Protein AF-A0A9E3D2W5-F1 (afdb_monomer)

Radius of gyration: 15.78 Å; Cα contacts (8 Å, |Δi|>4): 19; chains: 1; bounding box: 36×35×30 Å

Mean predicted aligned error: 6.2 Å

Structure (mmCIF, N/CA/C/O backbone):
data_AF-A0A9E3D2W5-F1
#
_entry.id   AF-A0A9E3D2W5-F1
#
loop_
_atom_site.group_PDB
_atom_site.id
_atom_site.type_symbol
_atom_site.label_atom_id
_atom_site.label_alt_id
_atom_site.label_comp_id
_atom_site.label_asym_id
_atom_site.label_entity_id
_atom_site.label_seq_id
_atom_site.pdbx_PDB_ins_code
_atom_site.Cartn_x
_atom_site.Cartn_y
_atom_site.Cartn_z
_atom_site.occupancy
_atom_site.B_iso_or_equiv
_atom_site.auth_seq_id
_atom_site.auth_comp_id
_atom_site.auth_asym_id
_atom_site.auth_atom_id
_atom_site.pdbx_PDB_model_num
ATOM 1 N N . ALA A 1 1 ? -4.608 -0.759 -12.521 1.00 82.81 1 ALA A N 1
ATOM 2 C CA . ALA A 1 1 ? -3.556 -0.049 -11.766 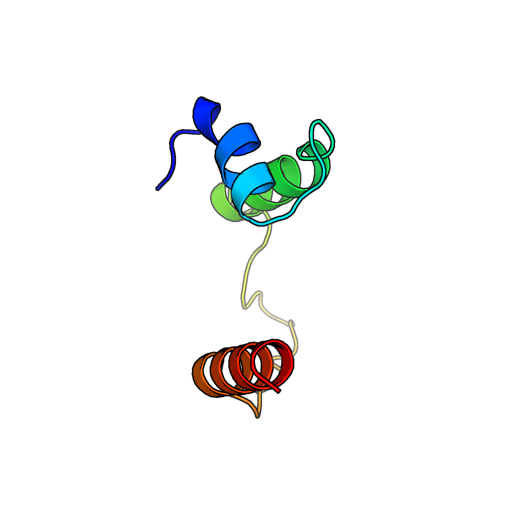1.00 82.81 1 ALA A CA 1
ATOM 3 C C . ALA A 1 1 ? -3.833 1.447 -11.854 1.00 82.81 1 ALA A C 1
ATOM 5 O O . ALA A 1 1 ? -4.306 1.879 -12.897 1.00 82.81 1 ALA A O 1
ATOM 6 N N . VAL A 1 2 ? -3.593 2.206 -10.783 1.00 89.38 2 VAL A N 1
ATOM 7 C CA . VAL A 1 2 ? -3.721 3.675 -10.795 1.00 89.38 2 VAL A CA 1
ATOM 8 C C . VAL A 1 2 ? -2.497 4.265 -11.516 1.00 89.38 2 VAL A C 1
ATOM 10 O O . VAL A 1 2 ? -1.383 3.828 -11.206 1.00 89.38 2 VAL A O 1
ATOM 13 N N . PRO A 1 3 ? -2.647 5.209 -12.465 1.00 94.88 3 PRO A N 1
ATOM 14 C CA . PRO A 1 3 ? -1.513 5.879 -13.104 1.00 94.88 3 PRO A CA 1
ATOM 15 C C . PRO A 1 3 ? -0.590 6.549 -12.081 1.00 94.88 3 PRO A C 1
ATOM 17 O O . PRO A 1 3 ? -1.064 7.172 -11.136 1.00 94.88 3 PRO A O 1
ATOM 20 N N . ARG A 1 4 ? 0.734 6.475 -12.276 1.00 93.94 4 ARG A N 1
ATOM 21 C CA . ARG A 1 4 ? 1.732 6.966 -11.302 1.00 93.94 4 ARG A CA 1
ATOM 22 C C . ARG A 1 4 ? 1.538 8.431 -10.894 1.00 93.94 4 ARG A C 1
ATOM 24 O O . ARG A 1 4 ? 1.775 8.777 -9.739 1.00 93.94 4 ARG A O 1
ATOM 31 N N . ALA A 1 5 ? 1.096 9.273 -11.828 1.00 96.75 5 ALA A N 1
ATOM 32 C CA . ALA A 1 5 ? 0.825 10.691 -11.588 1.00 96.75 5 ALA A CA 1
ATOM 33 C C . ALA A 1 5 ? -0.373 10.933 -10.649 1.00 96.75 5 ALA A C 1
ATOM 35 O O . ALA A 1 5 ? -0.449 11.974 -10.005 1.00 96.75 5 ALA A O 1
ATOM 36 N N . GLU A 1 6 ? -1.294 9.974 -10.549 1.00 97.06 6 GLU A N 1
ATOM 37 C CA . GLU A 1 6 ? -2.505 10.065 -9.725 1.00 97.06 6 GLU A CA 1
ATOM 38 C C . GLU A 1 6 ? -2.304 9.495 -8.311 1.00 97.06 6 GLU A C 1
ATOM 40 O O . GLU A 1 6 ? -3.182 9.615 -7.456 1.00 97.06 6 GLU A O 1
ATOM 45 N N . TRP A 1 7 ? -1.142 8.895 -8.038 1.00 96.44 7 TRP A N 1
ATOM 46 C CA . TRP A 1 7 ? -0.852 8.242 -6.760 1.00 96.44 7 TRP A CA 1
ATOM 47 C C . TRP A 1 7 ? -0.976 9.155 -5.540 1.00 96.44 7 TRP A C 1
ATOM 49 O O . TRP A 1 7 ? -1.617 8.719 -4.585 1.00 96.44 7 TRP A O 1
ATOM 59 N N . PRO A 1 8 ? -0.455 10.401 -5.532 1.00 97.25 8 PRO A N 1
ATOM 60 C CA . PRO A 1 8 ? -0.601 11.267 -4.365 1.00 97.25 8 PRO A CA 1
ATOM 61 C C . PRO A 1 8 ? -2.074 11.465 -3.980 1.00 97.25 8 PRO A C 1
ATOM 63 O O . PRO A 1 8 ? -2.454 11.269 -2.829 1.00 97.25 8 PRO A O 1
ATOM 66 N N . ALA A 1 9 ? -2.933 11.745 -4.964 1.00 96.88 9 ALA A N 1
ATOM 67 C CA . ALA A 1 9 ? -4.360 11.946 -4.731 1.00 96.88 9 ALA A CA 1
ATOM 68 C C . ALA A 1 9 ? -5.053 10.669 -4.228 1.00 96.88 9 ALA A C 1
ATOM 70 O O . ALA A 1 9 ? -5.877 10.730 -3.316 1.00 96.88 9 ALA A O 1
ATOM 71 N N . ALA A 1 10 ? -4.706 9.507 -4.786 1.00 96.31 10 ALA A N 1
ATOM 72 C CA . ALA A 1 10 ? -5.248 8.228 -4.335 1.00 96.31 10 ALA A CA 1
ATOM 73 C C . ALA A 1 10 ? -4.825 7.899 -2.892 1.00 96.31 10 ALA A C 1
ATOM 75 O O . ALA A 1 10 ? -5.646 7.474 -2.082 1.00 96.31 10 ALA A O 1
ATOM 76 N N . PHE A 1 11 ? -3.563 8.138 -2.536 1.00 96.25 11 PHE A N 1
ATOM 77 C CA . PHE A 1 11 ? -3.057 7.886 -1.187 1.00 96.25 11 PHE A CA 1
ATOM 78 C C . PHE A 1 11 ? -3.678 8.808 -0.137 1.00 96.25 11 PHE A C 1
ATOM 80 O O . PHE A 1 11 ? -4.000 8.350 0.961 1.00 96.25 11 PHE A O 1
ATOM 87 N N . GLU A 1 12 ? -3.926 10.069 -0.482 1.00 96.31 12 GLU A N 1
ATOM 88 C CA . GLU A 1 12 ? -4.664 10.992 0.384 1.00 96.31 12 GLU A CA 1
ATOM 89 C C . GLU A 1 12 ? -6.104 10.514 0.634 1.00 96.31 12 GLU A C 1
ATOM 91 O O . GLU A 1 12 ? -6.580 10.560 1.769 1.00 96.31 12 GLU A O 1
ATOM 96 N N . GLN A 1 13 ? -6.782 9.963 -0.381 1.00 94.31 13 GLN A N 1
ATOM 97 C CA . GLN A 1 13 ? -8.113 9.352 -0.217 1.00 94.31 13 GLN A CA 1
ATOM 98 C C . GLN A 1 13 ? -8.093 8.115 0.690 1.00 94.31 13 GLN A C 1
ATOM 100 O O . GLN A 1 13 ? -9.077 7.841 1.376 1.00 94.31 13 GLN A O 1
ATOM 105 N N . PHE A 1 14 ? -6.976 7.387 0.731 1.00 89.56 14 PHE A N 1
ATOM 106 C CA . PHE A 1 14 ? -6.774 6.261 1.647 1.00 89.56 14 PHE A CA 1
ATOM 107 C C . PHE A 1 14 ? -6.389 6.687 3.071 1.00 89.56 14 PHE A C 1
ATOM 109 O O . PHE A 1 14 ? -6.163 5.829 3.923 1.00 89.56 14 PHE A O 1
ATOM 116 N N . GLY A 1 15 ? -6.354 7.993 3.349 1.00 91.88 15 GLY A N 1
ATOM 117 C CA . GLY A 1 15 ? -6.136 8.538 4.686 1.00 91.88 15 GLY A CA 1
ATOM 118 C C . GLY A 1 15 ? -4.685 8.894 4.998 1.00 91.88 15 GLY A C 1
ATOM 119 O O . GLY A 1 15 ?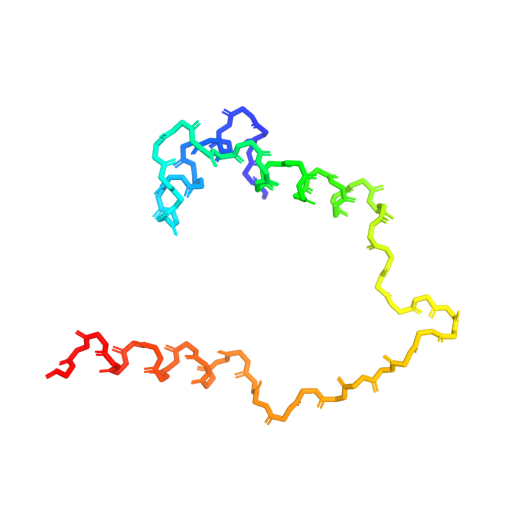 -4.384 9.229 6.144 1.00 91.88 15 GLY A O 1
ATOM 120 N N . ILE A 1 16 ? -3.782 8.861 4.013 1.00 94.75 16 ILE A N 1
ATOM 121 C CA . ILE A 1 16 ? -2.436 9.413 4.197 1.00 94.75 16 ILE A CA 1
ATOM 122 C C . ILE A 1 16 ? -2.545 10.946 4.261 1.00 94.75 16 ILE A C 1
ATOM 124 O O . ILE A 1 16 ? -3.219 11.542 3.421 1.00 94.75 16 ILE A O 1
ATOM 128 N N . PRO A 1 17 ? -1.908 11.618 5.239 1.00 95.75 17 PRO A N 1
ATOM 129 C CA . PRO A 1 17 ? -1.987 13.068 5.345 1.00 95.75 17 PRO A CA 1
ATOM 130 C C . PRO A 1 17 ? -1.540 13.783 4.067 1.00 95.75 17 PRO A C 1
ATOM 132 O O . PRO A 1 17 ? -0.556 13.399 3.430 1.00 95.75 17 PRO A O 1
ATOM 135 N N . LYS A 1 18 ? -2.243 14.872 3.735 1.00 94.44 18 LYS A N 1
ATOM 136 C CA . LYS A 1 18 ? -1.971 15.676 2.541 1.00 94.44 18 LYS A CA 1
ATOM 137 C C . LYS A 1 18 ? -0.504 16.096 2.464 1.00 94.44 18 LYS A C 1
ATOM 139 O O . LYS A 1 18 ? 0.040 16.631 3.432 1.00 94.44 18 LYS A O 1
ATOM 144 N N . GLY A 1 19 ? 0.118 15.871 1.308 1.00 94.12 19 GLY A N 1
ATOM 145 C CA . GLY A 1 19 ? 1.533 16.182 1.078 1.00 94.12 19 GLY A CA 1
ATOM 146 C C . GLY A 1 19 ? 2.533 15.255 1.784 1.00 94.12 19 GLY A C 1
ATOM 147 O O . GLY A 1 19 ? 3.728 15.534 1.750 1.00 94.12 19 GLY A O 1
ATOM 148 N N . GLN A 1 20 ? 2.080 14.159 2.406 1.00 96.12 20 GLN A N 1
ATOM 149 C CA . GLN A 1 20 ? 2.933 13.175 3.093 1.00 96.12 20 GLN A CA 1
ATOM 150 C C . GLN A 1 20 ? 2.885 11.786 2.433 1.00 96.12 20 GLN A C 1
ATOM 152 O O . GLN A 1 20 ? 3.098 10.763 3.079 1.00 96.12 20 GLN A O 1
ATOM 157 N N . THR A 1 21 ? 2.621 11.738 1.126 1.00 97.25 21 THR A N 1
ATOM 158 C CA . THR A 1 21 ? 2.472 10.498 0.344 1.00 97.25 21 THR A CA 1
ATOM 159 C C . THR A 1 21 ? 3.792 9.876 -0.108 1.00 97.25 21 THR A C 1
ATOM 161 O O . THR A 1 21 ? 3.816 8.696 -0.450 1.00 97.25 21 THR A O 1
ATOM 164 N N . GLY A 1 22 ? 4.903 10.619 -0.051 1.00 96.88 22 GLY A N 1
ATOM 165 C CA . GLY A 1 22 ? 6.215 10.188 -0.553 1.00 96.88 22 GLY A CA 1
ATOM 166 C C . GLY A 1 22 ? 6.681 8.801 -0.076 1.00 96.88 22 GLY A C 1
ATOM 167 O O . GLY A 1 22 ? 7.081 7.993 -0.916 1.00 96.88 22 GLY A O 1
ATOM 168 N N . PRO A 1 23 ? 6.597 8.464 1.227 1.00 95.50 23 PRO A N 1
ATOM 169 C CA . PRO A 1 23 ? 6.958 7.129 1.708 1.00 95.50 23 PRO A CA 1
ATOM 170 C C . PRO A 1 23 ? 6.096 6.005 1.115 1.00 95.50 23 PRO A C 1
ATOM 172 O O . PRO A 1 23 ? 6.619 4.950 0.762 1.00 95.50 23 PRO A O 1
ATOM 175 N N . ALA A 1 24 ? 4.786 6.232 0.968 1.00 94.75 24 ALA A N 1
ATOM 176 C CA . ALA A 1 24 ? 3.887 5.250 0.368 1.00 94.75 24 ALA A CA 1
ATOM 177 C C . ALA A 1 24 ? 4.181 5.073 -1.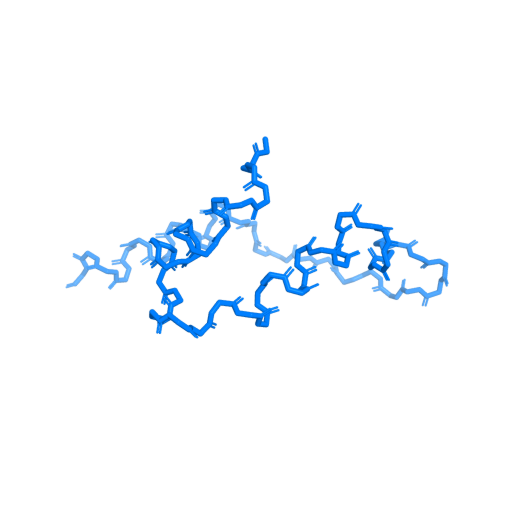125 1.00 94.75 24 ALA A C 1
ATOM 179 O O . ALA A 1 24 ? 4.286 3.946 -1.601 1.00 94.75 24 ALA A O 1
ATOM 180 N N . GLU A 1 25 ? 4.401 6.170 -1.851 1.00 95.94 25 GLU A N 1
ATOM 181 C CA . GLU A 1 25 ? 4.806 6.120 -3.256 1.00 95.94 25 GLU A CA 1
ATOM 182 C C . GLU A 1 25 ? 6.093 5.310 -3.447 1.00 95.94 25 GLU A C 1
ATOM 184 O O . GLU A 1 25 ? 6.126 4.427 -4.298 1.00 95.94 25 GLU A O 1
ATOM 189 N N . ALA A 1 26 ? 7.124 5.542 -2.629 1.00 94.25 26 ALA A N 1
ATOM 190 C CA . ALA A 1 26 ? 8.384 4.803 -2.711 1.00 94.25 26 ALA A CA 1
ATOM 191 C C . ALA A 1 26 ? 8.208 3.299 -2.443 1.00 94.25 26 ALA A C 1
ATOM 193 O O . ALA A 1 26 ? 8.788 2.470 -3.145 1.00 94.25 26 ALA A O 1
ATOM 194 N N . MET A 1 27 ? 7.380 2.936 -1.459 1.00 91.88 27 MET A N 1
ATOM 195 C CA . MET A 1 27 ? 7.067 1.538 -1.160 1.00 91.88 27 MET A CA 1
ATOM 196 C C . MET A 1 27 ? 6.379 0.852 -2.348 1.00 91.88 27 MET A C 1
ATOM 198 O O . MET A 1 27 ? 6.808 -0.221 -2.769 1.00 91.88 27 MET A O 1
ATOM 202 N N . PHE A 1 28 ? 5.335 1.468 -2.911 1.00 91.31 28 PHE A N 1
ATOM 203 C CA . PHE A 1 28 ? 4.611 0.900 -4.053 1.00 91.31 28 PHE A CA 1
ATOM 204 C C . PHE A 1 28 ? 5.467 0.851 -5.325 1.00 91.31 28 PHE A C 1
ATOM 206 O O . PHE A 1 28 ? 5.344 -0.098 -6.098 1.00 91.31 28 PHE A O 1
ATOM 213 N N . GLU A 1 29 ? 6.360 1.819 -5.531 1.00 92.56 29 GLU A N 1
ATOM 214 C CA . GLU A 1 29 ? 7.350 1.785 -6.612 1.00 92.56 29 GLU A CA 1
ATOM 215 C C . GLU A 1 29 ? 8.275 0.564 -6.466 1.00 92.56 29 GLU A C 1
ATOM 217 O O . GLU A 1 29 ? 8.438 -0.199 -7.415 1.00 92.56 29 GLU A O 1
ATOM 222 N N . ALA A 1 30 ? 8.813 0.319 -5.264 1.00 88.88 30 ALA A N 1
ATOM 223 C CA . ALA A 1 30 ? 9.689 -0.822 -4.989 1.00 88.88 30 ALA A CA 1
ATOM 224 C C . ALA A 1 30 ? 8.979 -2.172 -5.184 1.00 88.88 30 ALA A C 1
ATOM 226 O O . ALA A 1 30 ? 9.544 -3.085 -5.786 1.00 88.88 30 ALA A O 1
ATOM 227 N N . VAL A 1 31 ? 7.729 -2.293 -4.724 1.00 87.50 31 VAL A N 1
ATOM 228 C CA . VAL A 1 31 ? 6.904 -3.492 -4.949 1.00 87.50 31 VAL A CA 1
ATOM 229 C C . VAL A 1 31 ? 6.688 -3.726 -6.444 1.00 87.50 31 VAL A C 1
ATOM 231 O O . VAL A 1 31 ? 6.937 -4.824 -6.935 1.00 87.50 31 VAL A O 1
ATOM 234 N N . ASN A 1 32 ? 6.280 -2.696 -7.189 1.00 86.25 32 ASN A N 1
ATOM 235 C CA . ASN A 1 32 ? 6.005 -2.823 -8.623 1.00 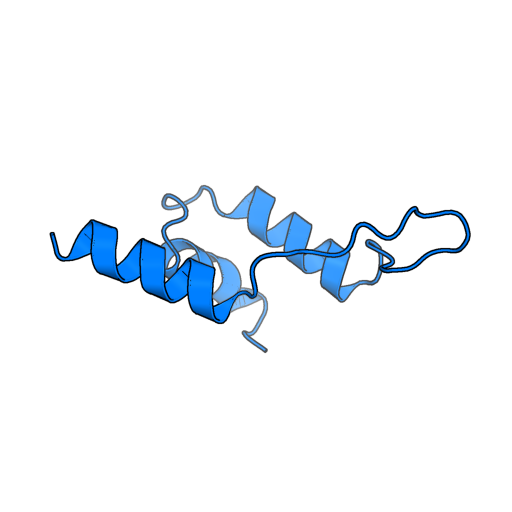86.25 32 ASN A CA 1
ATOM 236 C C . ASN A 1 32 ? 7.269 -3.095 -9.449 1.00 86.25 32 ASN A C 1
ATOM 238 O O . ASN A 1 32 ? 7.199 -3.780 -10.467 1.00 86.25 32 ASN A O 1
ATOM 242 N N . ALA A 1 33 ? 8.420 -2.588 -9.007 1.00 88.62 33 ALA A N 1
ATOM 243 C CA . ALA A 1 33 ? 9.720 -2.874 -9.604 1.00 88.62 33 ALA A CA 1
ATOM 244 C C . ALA A 1 33 ? 10.265 -4.267 -9.232 1.00 88.62 33 ALA A C 1
ATOM 246 O O . ALA A 1 33 ? 11.343 -4.635 -9.697 1.00 88.62 33 ALA A O 1
ATOM 247 N N . GLY A 1 34 ? 9.563 -5.031 -8.385 1.00 82.12 34 GLY A N 1
ATOM 248 C CA . GLY A 1 34 ? 9.991 -6.355 -7.926 1.00 82.12 34 GLY A CA 1
ATOM 249 C C . GLY A 1 34 ? 11.158 -6.326 -6.936 1.00 82.12 34 GLY A C 1
ATOM 250 O O . GLY A 1 34 ? 11.796 -7.349 -6.716 1.00 82.12 34 GLY A O 1
ATOM 251 N N . TRP A 1 35 ? 11.457 -5.170 -6.334 1.00 73.56 35 TRP A N 1
ATOM 252 C CA . TRP A 1 35 ? 12.520 -5.031 -5.329 1.00 73.56 35 TRP A CA 1
ATOM 253 C C . TRP A 1 35 ? 12.132 -5.624 -3.969 1.00 73.56 35 TRP A C 1
ATOM 255 O O . TRP A 1 35 ? 13.001 -5.875 -3.137 1.00 73.56 35 TRP A O 1
ATOM 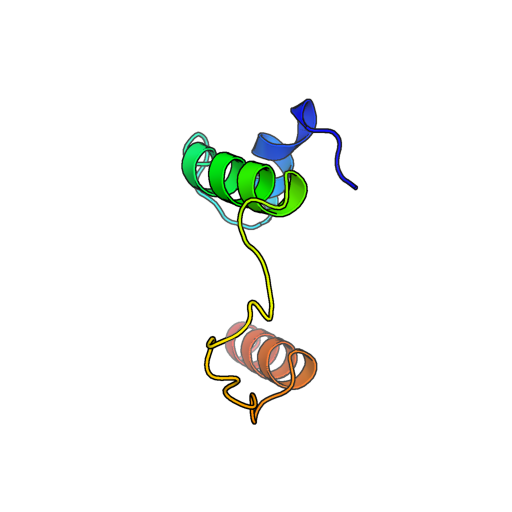265 N N . MET A 1 36 ? 10.837 -5.860 -3.740 1.00 71.19 36 MET A N 1
ATOM 266 C CA . MET A 1 36 ? 10.334 -6.659 -2.624 1.00 71.19 36 MET A CA 1
ATOM 267 C C . MET A 1 36 ? 9.945 -8.043 -3.143 1.00 71.19 36 MET A C 1
ATOM 269 O O . MET A 1 36 ? 8.806 -8.255 -3.558 1.00 71.19 36 MET A O 1
ATOM 273 N N . ASP A 1 37 ? 10.904 -8.968 -3.144 1.00 69.69 37 ASP A N 1
ATOM 274 C CA . ASP A 1 37 ? 10.637 -10.364 -3.487 1.00 69.69 37 ASP A CA 1
ATOM 275 C C . ASP A 1 37 ? 9.803 -11.028 -2.380 1.00 69.69 37 ASP A C 1
ATOM 277 O O . ASP A 1 37 ? 10.142 -10.967 -1.194 1.00 69.69 37 ASP A O 1
ATOM 281 N N . LEU A 1 38 ? 8.692 -11.650 -2.768 1.00 73.19 38 LEU A N 1
ATOM 282 C CA . LEU A 1 38 ? 7.815 -12.387 -1.866 1.00 73.19 38 LEU A CA 1
ATOM 283 C C . LEU A 1 38 ? 8.074 -13.880 -2.065 1.00 73.19 38 LEU A C 1
ATOM 285 O O . LEU A 1 38 ? 7.794 -14.425 -3.128 1.00 73.19 38 LEU A O 1
ATOM 289 N N . GLY A 1 39 ? 8.558 -14.555 -1.021 1.00 73.88 39 GLY A N 1
ATOM 290 C CA . GLY A 1 39 ? 8.844 -15.993 -1.079 1.00 73.88 39 GLY A CA 1
ATOM 291 C C . GLY A 1 39 ? 10.258 -16.348 -1.549 1.00 73.88 39 GLY A C 1
ATOM 292 O O . GLY A 1 39 ? 10.475 -17.471 -2.005 1.00 73.88 39 GLY A O 1
ATOM 293 N N . ALA A 1 40 ? 11.216 -15.425 -1.409 1.00 79.69 40 ALA A N 1
ATOM 294 C CA . ALA A 1 40 ? 12.637 -15.699 -1.598 1.00 79.69 40 ALA A CA 1
ATOM 295 C C . ALA A 1 40 ? 13.092 -16.944 -0.807 1.00 79.69 40 ALA A C 1
ATOM 297 O O . ALA A 1 40 ? 12.658 -17.199 0.322 1.00 79.69 40 ALA A O 1
ATOM 298 N N . ALA A 1 41 ? 14.000 -17.730 -1.393 1.00 82.88 41 ALA A N 1
ATOM 299 C CA . ALA A 1 41 ? 14.535 -18.925 -0.747 1.00 82.88 41 ALA A CA 1
ATOM 300 C C . ALA A 1 41 ? 15.202 -18.574 0.597 1.00 82.88 41 ALA A C 1
ATOM 302 O O . ALA A 1 41 ? 16.080 -17.716 0.660 1.00 82.88 41 ALA A O 1
ATOM 303 N N . GLY A 1 42 ? 14.797 -19.260 1.669 1.00 85.69 42 GLY A N 1
ATOM 304 C CA . GLY A 1 42 ? 15.282 -19.000 3.029 1.00 85.69 42 GLY A CA 1
ATOM 305 C C . GLY A 1 42 ? 14.444 -17.999 3.831 1.00 85.69 42 GLY A C 1
ATOM 306 O O . GLY A 1 42 ? 14.689 -17.846 5.025 1.00 85.69 42 GLY A O 1
ATOM 307 N N . THR A 1 43 ? 13.435 -17.358 3.231 1.00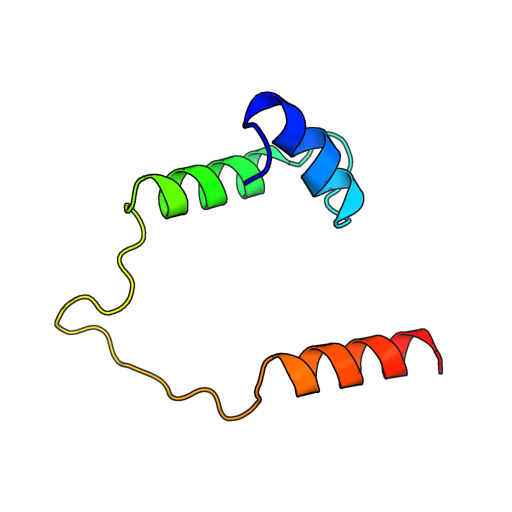 85.50 43 THR A N 1
ATOM 308 C CA . THR A 1 43 ? 12.433 -16.594 3.984 1.00 85.50 43 THR A CA 1
ATOM 309 C C . THR A 1 43 ? 11.489 -17.545 4.716 1.00 85.50 43 THR A C 1
ATOM 311 O O . THR A 1 43 ? 10.892 -18.438 4.113 1.00 85.50 43 THR A 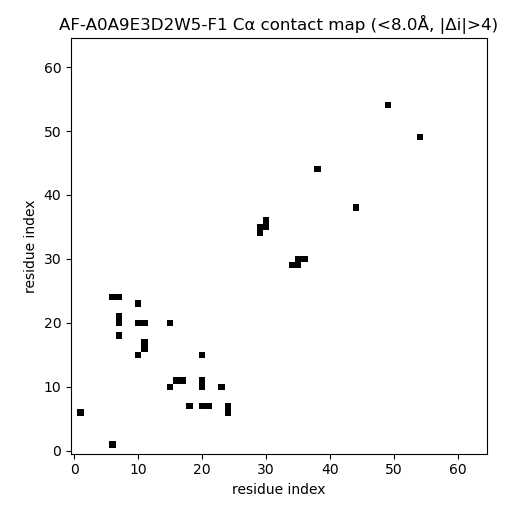O 1
ATOM 314 N N . GLU A 1 44 ? 11.332 -17.347 6.025 1.00 85.12 44 GLU A N 1
ATOM 315 C CA . GLU A 1 44 ? 10.335 -18.070 6.811 1.00 85.12 44 GLU A CA 1
ATOM 316 C C . GLU A 1 44 ? 8.926 -17.648 6.385 1.00 85.12 44 GLU A C 1
ATOM 318 O O . GLU A 1 44 ? 8.570 -16.469 6.412 1.00 85.12 44 GLU A O 1
ATOM 323 N N . HIS A 1 45 ? 8.104 -18.626 6.012 1.00 79.31 45 HIS A N 1
ATOM 324 C CA . HIS A 1 45 ? 6.696 -18.390 5.744 1.00 79.31 45 HIS A CA 1
ATOM 325 C C . HIS A 1 45 ? 5.883 -18.544 7.032 1.00 79.31 45 HIS A C 1
ATOM 327 O O . HIS A 1 45 ? 5.659 -19.658 7.509 1.00 79.31 45 HIS A O 1
ATOM 333 N N . VAL A 1 46 ? 5.388 -17.427 7.561 1.00 83.06 46 VAL A N 1
ATOM 334 C CA . VAL A 1 46 ? 4.457 -17.423 8.694 1.00 83.06 46 VAL A CA 1
ATOM 335 C C . VAL A 1 46 ? 3.030 -17.449 8.156 1.00 83.06 46 VAL A C 1
ATOM 337 O O . VAL A 1 46 ? 2.580 -1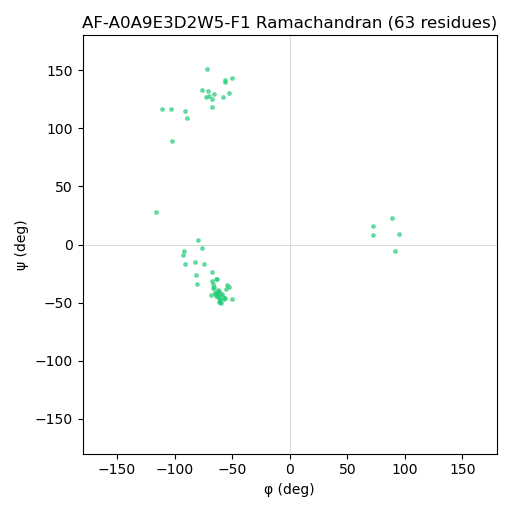6.508 7.503 1.00 83.06 46 VAL A O 1
ATOM 340 N N . ALA A 1 47 ? 2.300 -18.532 8.428 1.00 82.19 47 ALA A N 1
ATOM 341 C CA . ALA A 1 47 ? 0.903 -18.636 8.027 1.00 82.19 47 ALA A CA 1
ATOM 342 C C . ALA A 1 47 ? 0.044 -17.628 8.808 1.00 82.19 47 ALA A C 1
ATOM 344 O O . ALA A 1 47 ? -0.071 -17.706 10.032 1.00 82.19 47 ALA A O 1
ATOM 345 N N . GLY A 1 48 ? -0.590 -16.698 8.095 1.00 83.69 48 GLY A N 1
ATOM 346 C CA . GLY A 1 48 ? -1.598 -15.821 8.684 1.00 83.69 48 GLY A CA 1
ATOM 347 C C . GLY A 1 48 ? -2.823 -16.626 9.124 1.00 83.69 48 GLY A C 1
ATOM 348 O O . GLY A 1 48 ? -3.373 -17.399 8.342 1.00 83.69 48 GLY A O 1
ATOM 349 N N . THR A 1 49 ? -3.266 -16.444 10.367 1.00 92.62 49 THR A N 1
ATOM 350 C CA . THR A 1 49 ? -4.443 -17.138 10.925 1.00 92.62 49 THR A CA 1
ATOM 351 C C . THR A 1 49 ? -5.747 -16.368 10.730 1.00 92.62 49 THR A C 1
ATOM 353 O O . THR A 1 49 ? -6.823 -16.958 10.812 1.00 92.62 49 THR A O 1
ATOM 356 N N . THR A 1 50 ? -5.663 -15.071 10.424 1.00 93.69 50 THR A N 1
ATOM 357 C CA . THR A 1 50 ? -6.820 -14.206 10.179 1.00 93.69 50 THR A CA 1
ATOM 358 C C . THR A 1 50 ? -6.858 -13.812 8.707 1.00 93.69 50 THR A C 1
ATOM 360 O O . THR A 1 50 ? -5.943 -13.132 8.235 1.00 93.69 50 THR A O 1
ATOM 363 N N . PRO A 1 51 ? -7.896 -14.198 7.950 1.00 91.19 51 PRO A N 1
ATOM 364 C CA . PRO A 1 51 ? -7.994 -13.808 6.556 1.00 91.19 51 PRO A CA 1
ATOM 365 C C . PRO A 1 51 ? -8.331 -12.309 6.445 1.00 91.19 51 PRO A C 1
ATOM 367 O O . PRO A 1 51 ? -9.053 -11.774 7.293 1.00 91.19 51 PRO A O 1
ATOM 370 N N . PRO A 1 52 ? -7.907 -11.622 5.367 1.00 90.88 52 PRO A N 1
ATOM 371 C CA . PRO A 1 52 ? -8.161 -10.190 5.188 1.00 90.88 52 PRO A CA 1
ATOM 372 C C . PRO A 1 52 ? -9.636 -9.797 5.328 1.00 90.88 52 PRO A C 1
ATOM 374 O O . PRO A 1 52 ? -9.949 -8.760 5.905 1.00 90.88 52 PRO A O 1
ATOM 377 N N . ARG A 1 53 ? -10.560 -10.652 4.863 1.00 94.62 53 ARG A N 1
ATOM 378 C CA . ARG A 1 53 ? -12.010 -10.427 4.991 1.00 94.62 53 ARG A CA 1
ATOM 379 C C . ARG A 1 53 ? -12.452 -10.204 6.446 1.00 94.62 53 ARG A C 1
ATOM 381 O O . ARG A 1 53 ? -13.311 -9.362 6.689 1.00 94.62 53 ARG A O 1
ATOM 388 N N . ASP A 1 54 ? -11.851 -10.925 7.392 1.00 96.12 54 ASP A N 1
ATOM 389 C CA . ASP A 1 54 ? -12.242 -10.889 8.800 1.00 96.12 54 ASP A CA 1
ATOM 390 C C . ASP A 1 54 ? -11.631 -9.643 9.462 1.00 96.12 54 ASP A C 1
ATOM 392 O O . ASP A 1 54 ? -12.293 -8.984 10.262 1.00 96.12 54 ASP A O 1
ATOM 396 N N . VAL A 1 55 ? -10.425 -9.237 9.036 1.00 93.88 55 VAL A N 1
ATOM 397 C CA . VAL A 1 55 ? -9.801 -7.960 9.431 1.00 93.88 55 VAL A CA 1
ATOM 398 C C . VAL A 1 55 ? -10.671 -6.772 9.011 1.00 93.88 55 VAL A C 1
ATOM 400 O O . VAL A 1 55 ? -10.998 -5.920 9.838 1.00 93.88 55 VAL A O 1
ATOM 403 N N . PHE A 1 56 ? -11.098 -6.722 7.744 1.00 91.88 56 PHE A N 1
ATOM 404 C CA . PHE A 1 56 ? -11.951 -5.635 7.251 1.00 91.88 56 PHE A CA 1
ATOM 405 C C . PHE A 1 56 ? -13.335 -5.633 7.909 1.00 91.88 56 PHE A C 1
ATOM 407 O O . PHE A 1 56 ? -13.875 -4.562 8.194 1.00 91.88 56 PHE A O 1
ATOM 414 N N . ALA A 1 57 ? -13.906 -6.809 8.186 1.00 95.44 57 ALA A N 1
ATOM 415 C CA . ALA A 1 57 ? -15.168 -6.917 8.911 1.00 95.44 57 ALA A CA 1
ATOM 416 C C . ALA A 1 57 ? -15.061 -6.332 10.329 1.00 95.44 57 ALA A C 1
ATOM 418 O O . ALA A 1 57 ? -15.917 -5.532 10.714 1.00 95.44 57 ALA A O 1
ATOM 419 N N . ALA A 1 58 ? -13.999 -6.669 11.067 1.00 94.94 58 ALA A N 1
ATOM 420 C C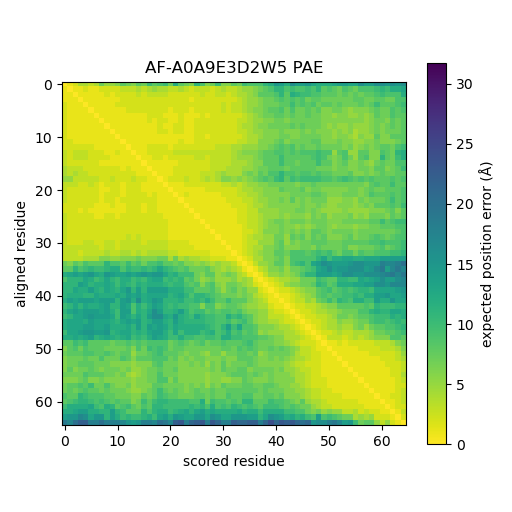A . ALA A 1 58 ? -13.748 -6.145 12.409 1.00 94.94 58 ALA A CA 1
ATOM 421 C C . ALA A 1 58 ? -13.520 -4.623 12.403 1.00 94.94 58 ALA A C 1
ATOM 423 O O . ALA A 1 58 ? -14.122 -3.905 13.200 1.00 94.94 58 ALA A O 1
ATOM 424 N N . ALA A 1 59 ? -12.720 -4.112 11.460 1.00 92.12 59 ALA A N 1
ATOM 425 C CA . ALA A 1 59 ? -12.478 -2.675 11.322 1.00 92.12 59 ALA A CA 1
ATOM 426 C C . ALA A 1 59 ? -13.774 -1.898 11.041 1.00 92.12 59 ALA A C 1
ATOM 428 O O . ALA A 1 59 ? -14.029 -0.864 11.655 1.00 92.12 59 ALA A O 1
ATOM 429 N N . ARG A 1 60 ? -14.634 -2.422 10.156 1.00 93.44 60 ARG A N 1
ATOM 430 C CA . ARG A 1 60 ? -15.935 -1.807 9.867 1.00 93.44 60 ARG A CA 1
ATOM 431 C C . ARG A 1 60 ? -16.830 -1.775 11.104 1.00 93.44 60 ARG A C 1
ATOM 433 O O . ARG A 1 60 ? -17.439 -0.745 11.362 1.00 93.44 60 ARG A O 1
ATOM 440 N N . GLN A 1 61 ? -16.902 -2.877 11.855 1.00 94.44 61 GLN A N 1
ATOM 441 C CA . GLN A 1 61 ? -17.693 -2.941 13.089 1.00 94.44 61 GLN A CA 1
ATOM 442 C C . GLN A 1 61 ? -17.240 -1.894 14.112 1.00 94.44 61 GLN A C 1
ATOM 444 O O . GLN A 1 61 ? -18.090 -1.221 14.685 1.00 94.44 61 GLN A O 1
ATOM 449 N N . ALA A 1 62 ? -15.927 -1.714 14.285 1.00 93.06 62 ALA A N 1
ATOM 450 C CA . ALA A 1 62 ? -15.359 -0.749 15.226 1.00 93.06 62 ALA A CA 1
ATOM 451 C C . ALA A 1 62 ? -15.704 0.714 14.899 1.00 93.06 62 ALA A C 1
ATOM 453 O O . ALA A 1 62 ? -15.788 1.531 15.806 1.00 93.06 62 ALA A O 1
ATOM 454 N N . VAL A 1 63 ? -15.906 1.050 13.621 1.00 91.38 63 VAL A N 1
ATOM 455 C CA . VAL A 1 63 ? -16.302 2.406 13.192 1.00 91.38 63 VAL A CA 1
ATOM 456 C C . VAL A 1 63 ? -17.810 2.641 13.342 1.00 91.38 63 VAL A C 1
ATOM 458 O O . VAL A 1 63 ? -18.246 3.780 13.474 1.00 91.38 63 VAL A O 1
ATOM 461 N N . THR A 1 64 ? -18.619 1.580 13.289 1.00 88.62 64 THR A N 1
ATOM 462 C CA . THR A 1 64 ? -20.089 1.670 13.368 1.00 88.62 64 THR A CA 1
ATOM 463 C C . THR A 1 64 ? -20.665 1.533 14.780 1.00 88.62 64 THR A C 1
ATOM 465 O O . THR A 1 64 ? -21.874 1.696 14.934 1.00 88.62 64 THR A O 1
ATOM 468 N N . ALA A 1 65 ? -19.839 1.170 15.764 1.00 65.94 65 ALA A N 1
ATOM 469 C CA . ALA A 1 65 ? -20.216 1.011 17.171 1.00 65.94 65 ALA A CA 1
ATOM 470 C C . ALA A 1 65 ? -20.088 2.335 17.935 1.00 65.94 65 ALA A C 1
ATOM 472 O O . ALA A 1 65 ? -20.943 2.571 18.817 1.00 65.94 65 ALA A O 1
#

Sequence (65 aa):
AVPRAEWPAAFEQFGIPKGQTGPAEAMFEAVNAGWMDLGAAGTEHVAGTTPPRDVFAAARQAVTA

pLDDT: mean 89.72, std 7.59, range [65.94, 97.25]

Solvent-accessible surface area (backbone atoms only — not comparable to full-atom values): 4295 Å² total; per-residue (Å²): 132,83,58,79,91,52,42,61,64,54,41,40,74,73,67,39,57,87,96,60,37,65,68,58,52,53,52,55,49,35,48,76,71,54,73,58,71,83,83,51,90,88,61,83,84,78,83,77,90,71,57,70,70,58,55,53,50,52,55,53,50,69,74,76,106

Foldseek 3Di:
DDPLVCQLVVVVVVVQDRPRCVVVSVVVVCVVVCVDPDPPPPDDDDDDPDDVVNVVVVVVVVVVD

Secondary structure (DSSP, 8-state):
---GGGHHHHHHHTTPPTT--HHHHHHHHHHHTT-S-SS-TT------SS-HHHHHHHHHHHHH-